Protein AF-A0A5D2VQ12-F1 (afdb_monomer_lite)

InterPro domains:
  IPR014816 tRNA (1-methyladenosine) methyltransferase catalytic subunit Gcd14 [PS51620] (1-62)
  IPR014816 tRNA (1-methyladenosine) methyltransferase catalytic subunit Gcd14 [PTHR12133] (1-62)
  IPR029063 S-adenosyl-L-methionine-dependent methyltransferase superfamily [G3DSA:3.40.50.150] (1-62)
  IPR029063 S-adenosyl-L-methionine-dependent methyltransferase superfamily [SSF53335] (5-62)
  IPR049470 tRNA (adenine(58)-N(1))-methyltransferase catalytic subunit TRM61, C-terminal [PF08704] (39-62)

Structure (mmCIF, N/CA/C/O backbone):
data_AF-A0A5D2VQ12-F1
#
_entry.id   AF-A0A5D2VQ12-F1
#
loop_
_atom_site.group_PDB
_atom_site.id
_atom_site.type_symbol
_atom_site.label_atom_id
_atom_site.label_alt_id
_atom_site.label_comp_id
_atom_site.label_asym_id
_atom_site.label_entity_id
_atom_site.label_seq_id
_atom_site.pdbx_PDB_ins_code
_atom_site.Cartn_x
_atom_site.Cartn_y
_atom_site.Cartn_z
_atom_site.occupancy
_atom_site.B_iso_or_equiv
_atom_site.auth_seq_id
_atom_site.auth_comp_id
_atom_site.auth_asym_id
_atom_site.auth_atom_id
_atom_site.pdbx_PDB_model_num
ATOM 1 N N . MET A 1 1 ? 7.324 -8.699 -0.316 1.00 84.06 1 MET A N 1
ATOM 2 C CA . MET A 1 1 ? 6.136 -7.864 -0.019 1.00 84.06 1 MET A CA 1
ATOM 3 C C . MET A 1 1 ? 6.163 -7.530 1.471 1.00 84.06 1 MET A C 1
ATOM 5 O O . MET A 1 1 ? 6.843 -8.243 2.197 1.00 84.06 1 MET A O 1
ATOM 9 N N . LYS A 1 2 ? 5.533 -6.448 1.943 1.00 90.12 2 LYS A N 1
ATOM 10 C CA . LYS A 1 2 ? 5.457 -6.144 3.384 1.00 90.12 2 LYS A CA 1
ATOM 11 C C . LYS A 1 2 ? 4.079 -5.580 3.712 1.00 90.12 2 LYS A C 1
ATOM 13 O O . LYS A 1 2 ? 3.655 -4.642 3.045 1.00 90.12 2 LYS A O 1
ATOM 18 N N . ALA A 1 3 ? 3.410 -6.135 4.721 1.00 93.12 3 ALA A N 1
ATOM 19 C CA . ALA A 1 3 ? 2.195 -5.546 5.272 1.00 93.12 3 ALA A CA 1
ATOM 20 C C . ALA A 1 3 ? 2.5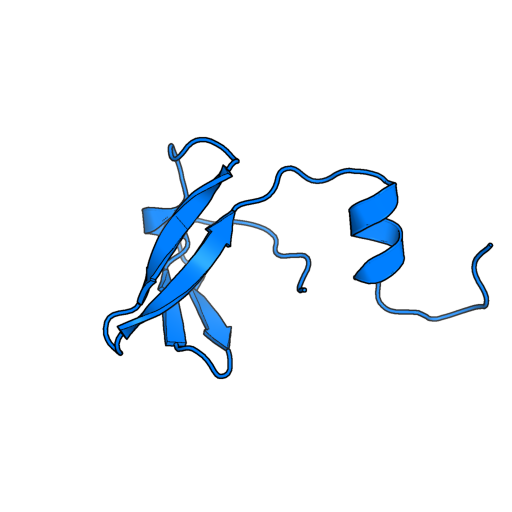71 -4.345 6.151 1.00 93.12 3 ALA A C 1
ATOM 22 O O . ALA A 1 3 ? 3.467 -4.435 6.995 1.00 93.12 3 ALA A O 1
ATOM 23 N N . VAL A 1 4 ? 1.936 -3.199 5.913 1.00 93.50 4 VAL A N 1
ATOM 24 C CA . VAL A 1 4 ? 2.315 -1.924 6.532 1.00 93.50 4 VAL A CA 1
ATOM 25 C C . VAL A 1 4 ? 1.056 -1.202 6.967 1.00 93.50 4 VAL A C 1
ATOM 27 O O . VAL A 1 4 ? 0.157 -0.970 6.162 1.00 93.50 4 VAL A O 1
ATOM 30 N N . LYS A 1 5 ? 1.005 -0.810 8.239 1.00 93.12 5 LYS A N 1
ATOM 31 C CA . LYS A 1 5 ? -0.026 0.099 8.732 1.00 93.12 5 LYS A CA 1
ATOM 32 C C . LYS A 1 5 ? 0.358 1.529 8.353 1.00 93.12 5 LYS A C 1
ATOM 34 O O . LYS A 1 5 ? 1.412 2.015 8.762 1.00 93.12 5 LYS A O 1
ATOM 39 N N . VAL A 1 6 ? -0.493 2.186 7.571 1.00 92.44 6 VAL A N 1
ATOM 40 C CA . VAL A 1 6 ? -0.286 3.574 7.145 1.00 92.44 6 VAL A CA 1
ATOM 41 C C . VAL A 1 6 ? -0.721 4.511 8.271 1.00 92.44 6 VAL A C 1
ATOM 43 O O . VAL A 1 6 ? -1.848 4.432 8.748 1.00 92.44 6 VAL A O 1
ATOM 46 N N . CYS A 1 7 ? 0.186 5.390 8.690 1.00 94.31 7 CYS A N 1
ATOM 47 C CA . CYS A 1 7 ? -0.035 6.438 9.689 1.00 94.31 7 CYS A CA 1
ATOM 48 C C . CYS A 1 7 ? 0.773 7.661 9.251 1.00 94.31 7 CYS A C 1
ATOM 50 O O . CYS A 1 7 ? 1.926 7.484 8.868 1.00 94.31 7 CYS A O 1
ATOM 52 N N . GLU A 1 8 ? 0.215 8.866 9.344 1.00 90.00 8 GLU A N 1
ATOM 53 C CA . GLU A 1 8 ? 0.781 10.101 8.770 1.00 90.00 8 GLU A CA 1
ATOM 54 C C . GLU A 1 8 ? 2.254 10.358 9.130 1.00 90.00 8 GLU A C 1
ATOM 56 O O . GLU A 1 8 ? 3.068 10.646 8.254 1.00 90.00 8 GLU A O 1
ATOM 61 N N . ASN A 1 9 ? 2.619 10.143 10.395 1.00 92.31 9 ASN A N 1
ATOM 62 C CA . ASN A 1 9 ? 3.953 10.456 10.919 1.00 92.31 9 ASN A CA 1
ATOM 63 C C . ASN A 1 9 ? 4.971 9.315 10.773 1.00 92.31 9 ASN A C 1
ATOM 65 O O . ASN A 1 9 ? 6.078 9.398 11.304 1.00 92.31 9 ASN A O 1
ATOM 69 N N . LEU A 1 10 ? 4.607 8.225 10.094 1.00 94.81 10 LEU A N 1
ATOM 70 C CA . LEU A 1 10 ? 5.477 7.066 9.928 1.00 94.81 10 LEU A CA 1
ATOM 71 C C . LEU A 1 10 ? 6.137 7.034 8.547 1.00 94.81 10 LEU A C 1
ATOM 73 O O . LEU A 1 10 ? 5.687 7.632 7.566 1.00 94.81 10 LEU A O 1
ATOM 77 N N . VAL A 1 11 ? 7.250 6.310 8.489 1.00 94.44 11 VAL A N 1
ATOM 78 C CA . VAL A 1 11 ? 8.071 6.161 7.293 1.00 94.44 11 VAL A CA 1
ATOM 79 C C . VAL A 1 11 ? 8.376 4.685 7.093 1.00 94.44 11 VAL A C 1
ATOM 81 O O . VAL A 1 11 ? 8.819 3.999 8.013 1.00 94.44 11 VAL A O 1
ATOM 84 N N . LEU A 1 12 ? 8.191 4.207 5.868 1.00 93.62 12 LEU A N 1
ATOM 85 C CA . LEU A 1 12 ? 8.667 2.906 5.442 1.00 93.62 12 LEU A CA 1
ATOM 86 C C . LEU A 1 12 ? 10.076 3.039 4.870 1.00 93.62 12 LEU A C 1
ATOM 88 O O . LEU A 1 12 ? 10.296 3.724 3.872 1.00 93.62 12 LEU A O 1
ATOM 92 N N . GLN A 1 13 ? 11.022 2.330 5.474 1.00 93.12 13 GLN A N 1
ATOM 93 C CA . GLN A 1 13 ? 12.372 2.171 4.943 1.00 93.12 13 GLN A CA 1
ATOM 94 C C . GLN A 1 13 ? 12.577 0.728 4.489 1.00 93.12 13 GLN A C 1
ATOM 96 O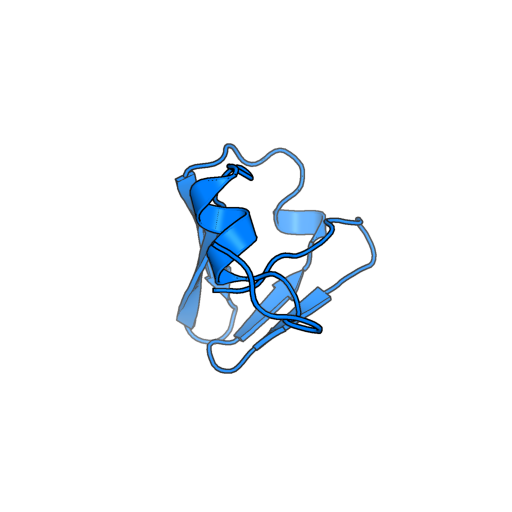 O . GLN A 1 13 ? 12.261 -0.220 5.213 1.00 93.12 13 GLN A O 1
ATOM 101 N N . ASN A 1 14 ? 13.079 0.558 3.270 1.00 91.25 14 ASN A N 1
ATOM 102 C CA . ASN A 1 14 ? 13.452 -0.735 2.712 1.00 91.25 14 ASN A CA 1
ATOM 103 C C . ASN A 1 14 ? 14.679 -0.584 1.793 1.00 91.25 14 ASN A C 1
ATOM 105 O O . ASN A 1 14 ? 15.229 0.504 1.629 1.00 91.25 14 ASN A O 1
ATOM 109 N N . ARG A 1 15 ? 15.101 -1.685 1.161 1.00 90.38 15 ARG A N 1
ATOM 110 C CA . ARG A 1 15 ? 16.266 -1.699 0.261 1.00 90.38 15 ARG A CA 1
ATOM 111 C C . ARG A 1 15 ? 16.119 -0.778 -0.960 1.00 90.38 15 ARG A C 1
ATOM 113 O O . ARG A 1 15 ? 17.130 -0.309 -1.468 1.00 90.38 15 ARG A O 1
ATOM 120 N N . VAL A 1 16 ? 14.896 -0.533 -1.434 1.00 90.88 16 VAL A N 1
ATOM 121 C CA . VAL A 1 16 ? 14.638 0.290 -2.630 1.00 90.88 16 VAL A CA 1
ATOM 122 C C . VAL A 1 16 ? 14.429 1.771 -2.306 1.00 90.88 16 VAL A C 1
ATOM 124 O O . VAL A 1 16 ? 14.405 2.594 -3.216 1.00 90.88 16 VAL A O 1
ATOM 127 N N . GLY A 1 17 ? 14.319 2.144 -1.029 1.00 92.38 17 GLY A N 1
ATOM 128 C CA . GLY A 1 17 ? 14.287 3.543 -0.629 1.00 92.38 17 GLY A CA 1
ATOM 129 C C . GLY A 1 17 ? 13.550 3.825 0.674 1.00 92.38 17 GLY A C 1
ATOM 130 O O . GLY A 1 17 ? 13.261 2.949 1.491 1.00 92.38 17 GLY A O 1
ATOM 131 N N . VAL A 1 18 ? 13.266 5.112 0.852 1.00 93.62 18 VAL A N 1
ATOM 132 C CA . VAL A 1 18 ? 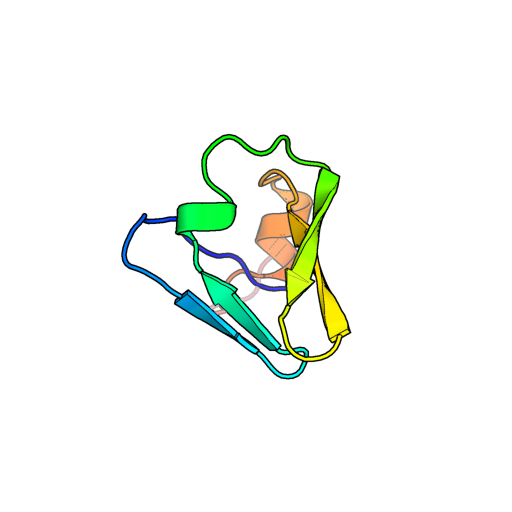12.549 5.677 1.996 1.00 93.62 18 VAL A CA 1
ATOM 133 C C . VAL A 1 18 ? 11.246 6.287 1.492 1.00 93.62 18 VAL A C 1
ATOM 135 O O . VAL A 1 18 ? 11.259 7.046 0.520 1.00 93.62 18 VAL A O 1
ATOM 138 N N . PHE A 1 19 ? 10.136 5.959 2.149 1.00 94.25 19 PHE A N 1
ATOM 139 C CA . PHE A 1 19 ? 8.790 6.351 1.743 1.00 94.25 19 PHE A CA 1
ATOM 140 C C . PHE A 1 19 ? 8.010 6.890 2.942 1.00 94.25 19 PHE A C 1
ATOM 142 O O . PHE A 1 19 ? 7.764 6.168 3.907 1.00 94.25 19 PHE A O 1
ATOM 149 N N . LYS A 1 20 ? 7.611 8.164 2.891 1.00 93.88 20 LYS A N 1
ATOM 150 C CA . LYS A 1 20 ? 6.766 8.777 3.924 1.00 93.88 20 LYS A CA 1
ATOM 151 C C . LYS A 1 20 ? 5.314 8.351 3.729 1.00 93.88 20 LYS A C 1
ATOM 153 O O . LYS 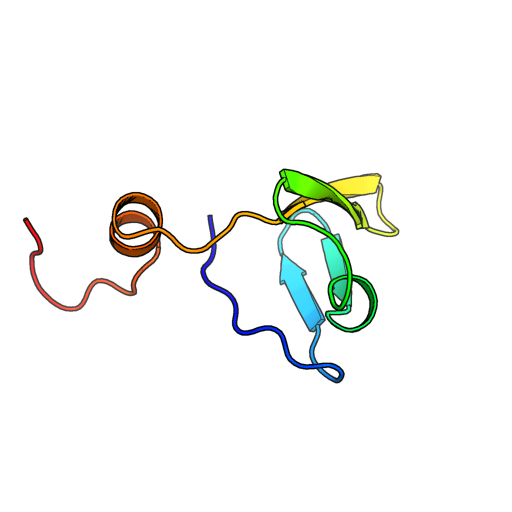A 1 20 ? 4.795 8.461 2.619 1.00 93.88 20 LYS A O 1
ATOM 158 N N . HIS A 1 21 ? 4.655 7.913 4.796 1.00 94.56 21 HIS A N 1
ATOM 159 C CA . HIS A 1 21 ? 3.254 7.494 4.740 1.00 94.56 21 HIS A CA 1
ATOM 160 C C . HIS A 1 21 ? 2.300 8.658 4.450 1.00 94.56 21 HIS A C 1
ATOM 162 O O . HIS A 1 21 ? 1.271 8.440 3.819 1.00 94.56 21 HIS A O 1
ATOM 168 N N . SER A 1 22 ? 2.664 9.890 4.822 1.00 94.06 22 SER A N 1
ATOM 169 C CA . S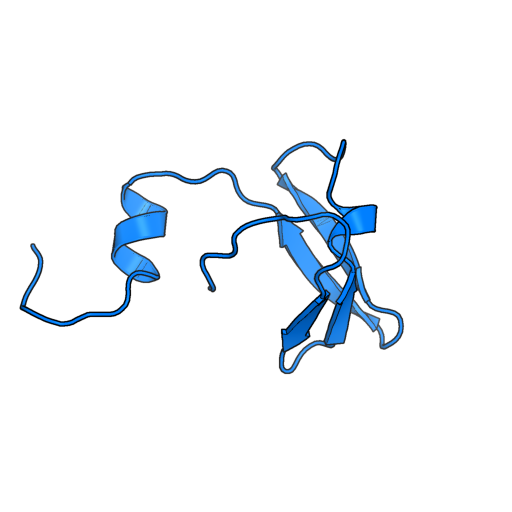ER A 1 22 ? 1.944 11.111 4.430 1.00 94.06 22 SER A CA 1
ATOM 170 C C . SER A 1 22 ? 1.662 11.174 2.924 1.00 94.06 22 SER A C 1
ATOM 172 O O . SER A 1 22 ? 0.598 11.610 2.508 1.00 94.06 22 SER A O 1
ATOM 174 N N . ASN A 1 23 ? 2.587 10.672 2.098 1.00 91.44 23 ASN A N 1
ATOM 175 C CA . ASN A 1 23 ? 2.467 10.698 0.639 1.00 91.44 23 ASN A CA 1
ATOM 176 C C . ASN A 1 23 ? 1.562 9.582 0.090 1.00 91.44 23 ASN A C 1
ATOM 178 O O . ASN A 1 23 ? 1.258 9.568 -1.103 1.00 91.44 23 ASN A O 1
ATOM 182 N N . TRP A 1 24 ? 1.197 8.610 0.926 1.00 93.75 24 TRP A N 1
ATOM 183 C CA . TRP A 1 24 ? 0.345 7.479 0.557 1.00 93.75 24 TRP A CA 1
ATOM 184 C C . TRP A 1 24 ? -1.125 7.766 0.857 1.00 93.75 24 TRP A C 1
ATOM 186 O O . TRP A 1 24 ? -2.002 7.262 0.159 1.00 93.75 24 TRP A O 1
ATOM 196 N N . ILE A 1 25 ? -1.397 8.576 1.884 1.00 93.44 25 ILE A N 1
ATOM 197 C CA . ILE A 1 25 ? -2.756 8.945 2.284 1.00 93.44 25 ILE A CA 1
ATOM 198 C C . ILE A 1 25 ? -3.425 9.702 1.127 1.00 93.44 25 ILE A C 1
ATOM 200 O O . ILE A 1 25 ? -2.873 10.653 0.582 1.00 93.44 25 ILE A O 1
ATOM 204 N N . GLY A 1 26 ? -4.609 9.239 0.722 1.00 92.69 26 GLY A N 1
ATOM 205 C CA . GLY A 1 26 ? -5.367 9.806 -0.398 1.00 92.69 26 GLY A CA 1
ATOM 206 C C . GLY A 1 26 ? -4.967 9.295 -1.788 1.00 92.69 26 GLY A C 1
ATOM 207 O O . GLY A 1 26 ? -5.615 9.660 -2.768 1.00 92.69 26 GLY A O 1
ATOM 208 N N . LYS A 1 27 ? -3.945 8.436 -1.916 1.00 94.31 27 LYS A N 1
ATOM 209 C CA . LYS A 1 27 ? -3.633 7.764 -3.188 1.00 94.31 27 LYS A CA 1
ATOM 210 C C . LYS A 1 27 ? -4.486 6.500 -3.359 1.00 94.31 27 LYS A C 1
ATOM 212 O O . LYS A 1 27 ? -4.668 5.763 -2.390 1.00 94.31 27 LYS A O 1
ATOM 217 N N . PRO A 1 28 ? -4.981 6.210 -4.575 1.00 95.62 28 PRO A N 1
ATOM 218 C CA . PRO A 1 28 ? -5.713 4.976 -4.825 1.00 95.62 28 PRO A CA 1
ATOM 219 C C . PRO A 1 28 ? -4.779 3.761 -4.762 1.00 95.62 28 PRO A C 1
ATOM 221 O O . PRO A 1 28 ? -3.595 3.844 -5.109 1.00 95.62 28 PRO A O 1
ATOM 224 N N . PHE A 1 29 ? -5.321 2.610 -4.366 1.00 95.25 29 PHE A N 1
ATOM 225 C CA . PHE A 1 29 ? -4.615 1.336 -4.490 1.00 95.25 29 PHE A CA 1
ATOM 226 C C . PHE A 1 29 ? -4.338 1.020 -5.972 1.00 95.25 29 PHE A C 1
ATOM 228 O O . PHE A 1 29 ? -5.094 1.409 -6.856 1.00 95.25 29 PHE A O 1
ATOM 235 N N . GLY A 1 30 ? -3.218 0.357 -6.242 1.00 94.25 30 GLY A N 1
ATOM 236 C CA . GLY A 1 30 ? -2.618 0.176 -7.566 1.00 94.25 30 GLY A CA 1
ATOM 237 C C . GLY A 1 30 ? -1.599 1.260 -7.941 1.00 94.25 30 GLY A C 1
ATOM 238 O O . GLY A 1 30 ? -0.847 1.080 -8.895 1.00 94.25 30 GLY A O 1
ATOM 239 N N . SER A 1 31 ? -1.520 2.362 -7.185 1.00 94.38 31 SER A N 1
ATOM 240 C CA . SER A 1 31 ? -0.582 3.455 -7.475 1.00 94.38 31 SER A CA 1
ATOM 241 C C . SER A 1 31 ? 0.879 3.061 -7.257 1.00 94.38 31 SER A C 1
ATOM 243 O O . SER A 1 31 ? 1.219 2.382 -6.283 1.00 94.38 31 SER A O 1
ATOM 245 N N . ILE A 1 32 ? 1.754 3.582 -8.121 1.00 94.62 32 ILE A N 1
ATOM 246 C CA . ILE A 1 32 ? 3.210 3.535 -7.958 1.00 94.62 32 ILE A CA 1
ATOM 247 C C . ILE A 1 32 ? 3.654 4.750 -7.148 1.00 94.62 32 ILE A C 1
ATOM 249 O O . ILE A 1 32 ? 3.324 5.887 -7.486 1.00 94.62 32 ILE A O 1
ATOM 253 N N . ILE A 1 33 ? 4.436 4.517 -6.098 1.00 93.62 33 ILE A N 1
ATOM 254 C CA . ILE A 1 33 ? 5.072 5.567 -5.306 1.00 93.62 33 ILE A CA 1
ATOM 255 C C . ILE A 1 33 ? 6.575 5.499 -5.525 1.00 93.62 33 ILE A C 1
ATOM 257 O O . ILE A 1 33 ? 7.198 4.466 -5.284 1.00 93.62 33 ILE A O 1
ATOM 261 N N . PHE A 1 34 ? 7.157 6.618 -5.941 1.00 93.06 34 PHE A N 1
ATOM 262 C CA . PHE A 1 34 ? 8.594 6.757 -6.141 1.00 93.06 34 PHE A CA 1
ATOM 263 C C . PHE A 1 34 ? 9.287 7.228 -4.860 1.00 93.06 34 PHE A C 1
ATOM 265 O O . PHE A 1 34 ? 8.745 8.015 -4.083 1.00 93.06 34 PHE A O 1
ATOM 272 N N . SER A 1 35 ? 10.500 6.733 -4.642 1.00 90.94 35 SER A N 1
ATOM 273 C CA . SER A 1 35 ? 11.418 7.214 -3.615 1.00 90.94 35 SER A CA 1
ATOM 274 C C . SER A 1 35 ? 12.387 8.230 -4.208 1.00 90.94 35 SER A C 1
ATOM 276 O O . SER A 1 35 ? 12.714 8.182 -5.392 1.00 90.94 35 SER A O 1
ATOM 278 N N . ASN A 1 36 ? 12.954 9.077 -3.351 1.00 82.31 36 ASN A N 1
ATOM 279 C CA . ASN A 1 36 ? 13.967 10.060 -3.742 1.00 82.31 36 ASN A CA 1
ATOM 280 C C . ASN A 1 36 ? 15.242 9.427 -4.332 1.00 82.31 36 ASN A C 1
ATOM 282 O O . ASN A 1 36 ? 16.003 10.112 -5.002 1.00 82.31 36 ASN A O 1
ATOM 286 N N . LYS A 1 37 ? 15.492 8.133 -4.082 1.00 82.50 37 LYS A N 1
ATOM 287 C CA . LYS A 1 37 ? 16.657 7.389 -4.597 1.00 82.50 37 LYS A CA 1
ATOM 288 C C . LYS A 1 37 ? 16.364 6.586 -5.878 1.00 82.50 37 LYS A C 1
ATOM 290 O O . LYS A 1 37 ? 17.123 5.683 -6.207 1.00 82.50 37 LYS A O 1
ATOM 295 N N . GLY A 1 38 ? 15.255 6.863 -6.569 1.00 84.62 38 GLY A N 1
ATOM 296 C CA . GLY A 1 38 ? 14.907 6.232 -7.851 1.00 84.62 38 GLY A CA 1
ATOM 297 C C . GLY A 1 38 ? 14.238 4.853 -7.761 1.00 84.62 38 GLY A C 1
ATOM 298 O O . GLY A 1 38 ? 13.815 4.318 -8.780 1.00 84.62 38 GLY A O 1
ATOM 299 N N . GLY A 1 39 ? 14.095 4.273 -6.565 1.00 91.81 39 GLY A N 1
ATOM 300 C CA . GLY A 1 39 ? 13.278 3.073 -6.366 1.00 91.81 39 GLY A CA 1
ATOM 301 C C . GLY A 1 39 ? 11.785 3.390 -6.289 1.00 91.81 39 GLY A C 1
ATOM 302 O O . GLY A 1 39 ? 11.395 4.525 -6.019 1.00 91.81 39 GLY A O 1
ATOM 303 N N . PHE A 1 40 ? 10.938 2.382 -6.484 1.00 93.62 40 PHE A N 1
ATOM 304 C CA . PHE A 1 40 ? 9.487 2.531 -6.405 1.00 93.62 40 PHE A CA 1
ATOM 305 C C . PHE A 1 40 ? 8.835 1.372 -5.647 1.00 93.62 40 PHE A C 1
ATOM 307 O O . PHE A 1 40 ? 9.421 0.300 -5.483 1.00 93.62 40 PHE A O 1
ATOM 314 N N . VAL A 1 41 ? 7.611 1.596 -5.175 1.00 94.69 41 VAL A N 1
ATOM 315 C CA . VAL A 1 41 ? 6.746 0.577 -4.568 1.00 94.69 41 VAL A CA 1
ATOM 316 C C . VAL A 1 41 ? 5.326 0.708 -5.105 1.00 94.69 41 VAL A C 1
ATOM 318 O O . VAL A 1 41 ? 4.888 1.807 -5.437 1.00 94.69 41 VAL A O 1
ATOM 321 N N . TYR A 1 42 ? 4.601 -0.406 -5.156 1.00 95.56 42 TYR A N 1
ATOM 322 C CA . TYR A 1 42 ? 3.166 -0.416 -5.435 1.00 95.56 42 TYR A CA 1
ATOM 323 C C . TYR A 1 42 ? 2.375 -0.400 -4.126 1.00 95.56 42 TYR A C 1
ATOM 325 O O . TYR A 1 42 ? 2.699 -1.144 -3.197 1.00 95.56 42 TYR A O 1
ATOM 333 N N . LEU A 1 43 ? 1.322 0.415 -4.064 1.00 95.31 43 LEU A N 1
ATOM 334 C CA . LEU A 1 43 ? 0.338 0.370 -2.981 1.00 95.31 43 LEU A CA 1
ATOM 335 C C . LEU A 1 43 ? -0.757 -0.623 -3.346 1.00 95.31 43 LEU A C 1
ATOM 337 O O . LEU A 1 43 ? -1.568 -0.340 -4.215 1.00 95.31 43 LEU A O 1
ATOM 341 N N . LEU A 1 44 ? -0.803 -1.777 -2.692 1.00 95.56 44 LEU A N 1
ATOM 342 C CA . LEU A 1 44 ? -1.840 -2.779 -2.931 1.00 95.56 44 LEU A CA 1
ATOM 343 C C . LEU A 1 44 ? -2.884 -2.733 -1.818 1.00 95.56 44 LEU A C 1
ATOM 345 O O . LEU A 1 44 ? -2.548 -2.489 -0.657 1.00 95.56 44 LEU A O 1
ATOM 349 N N . ALA A 1 45 ? -4.144 -2.966 -2.182 1.00 93.69 45 ALA A N 1
ATOM 350 C CA . ALA A 1 45 ? -5.192 -3.192 -1.200 1.00 93.69 45 ALA A CA 1
ATOM 351 C C . ALA A 1 45 ? -4.900 -4.490 -0.438 1.00 93.69 45 ALA A C 1
ATOM 353 O O . ALA A 1 45 ? -4.330 -5.432 -0.991 1.00 93.69 45 ALA A O 1
ATOM 354 N N . LEU A 1 46 ? -5.285 -4.539 0.834 1.00 93.25 46 LEU A N 1
ATOM 355 C CA . LEU A 1 46 ? -5.100 -5.738 1.633 1.00 93.25 46 LEU A CA 1
ATOM 356 C C . LEU A 1 46 ? -6.149 -6.786 1.246 1.00 93.25 46 LEU A C 1
ATOM 358 O O . LEU A 1 46 ? -7.336 -6.572 1.478 1.00 93.25 46 LEU A O 1
ATOM 362 N N . THR A 1 47 ? -5.707 -7.916 0.694 1.00 95.56 47 THR A N 1
ATOM 363 C CA . THR A 1 47 ? -6.555 -9.093 0.452 1.00 95.56 47 THR A CA 1
ATOM 364 C C . THR A 1 47 ? -6.079 -10.276 1.300 1.00 95.56 47 THR A C 1
ATOM 366 O O . THR A 1 47 ? -4.918 -10.278 1.728 1.00 95.56 47 THR A O 1
ATOM 369 N N . PRO A 1 48 ? -6.933 -11.282 1.568 1.00 94.88 48 PRO A N 1
ATOM 370 C CA . PRO A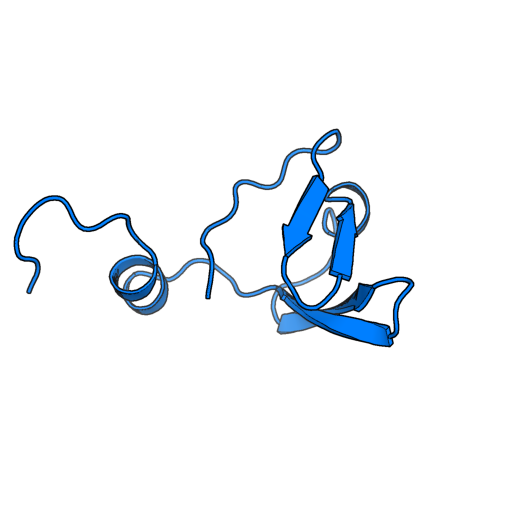 1 48 ? -6.532 -12.474 2.312 1.00 94.88 48 PRO A CA 1
ATOM 371 C C . PRO A 1 48 ? -5.329 -13.191 1.690 1.00 94.88 48 PRO A C 1
ATOM 373 O O . PRO A 1 48 ? -4.416 -13.575 2.414 1.00 94.88 48 PRO A O 1
ATOM 376 N N . GLU A 1 49 ? -5.279 -13.295 0.361 1.00 94.38 49 GLU A N 1
ATOM 377 C CA . GLU A 1 49 ? -4.201 -13.963 -0.382 1.00 94.38 49 GLU A CA 1
ATOM 378 C C . GLU A 1 49 ? -2.879 -13.205 -0.260 1.00 94.38 49 GLU A C 1
ATOM 380 O O . GLU A 1 49 ? -1.812 -13.805 -0.177 1.00 94.38 49 GLU A O 1
ATOM 385 N N . LEU A 1 50 ? -2.927 -11.869 -0.230 1.00 94.50 50 LEU A N 1
ATOM 386 C CA . LEU A 1 50 ? -1.733 -11.079 0.044 1.00 94.50 50 LEU A CA 1
ATOM 387 C C . LEU A 1 50 ? -1.339 -11.191 1.515 1.00 94.50 50 LEU A C 1
ATOM 389 O O . LEU A 1 50 ? -0.160 -11.346 1.811 1.00 94.50 50 LEU A O 1
ATOM 393 N N . TRP A 1 51 ? -2.296 -11.148 2.444 1.00 93.88 51 TRP A N 1
ATOM 394 C CA . TRP A 1 51 ? -2.023 -11.226 3.879 1.00 93.88 51 TRP A CA 1
ATOM 395 C C . TRP A 1 51 ? -1.324 -12.529 4.275 1.00 93.88 51 TRP A C 1
ATOM 397 O O . TRP A 1 51 ? -0.349 -12.478 5.028 1.00 93.88 51 TRP A O 1
ATOM 407 N N . THR A 1 52 ? -1.761 -13.673 3.740 1.00 94.56 52 THR A N 1
ATOM 408 C CA . THR A 1 52 ? -1.131 -14.980 3.999 1.00 94.56 52 THR A CA 1
ATOM 409 C C . THR A 1 52 ? 0.342 -15.012 3.599 1.00 94.56 52 THR A C 1
ATOM 411 O O . THR A 1 52 ? 1.140 -15.641 4.289 1.00 94.56 52 THR A O 1
ATOM 414 N N . LEU A 1 53 ? 0.736 -14.270 2.559 1.00 92.12 53 LEU A N 1
ATOM 415 C CA . LEU A 1 53 ? 2.126 -14.190 2.096 1.00 92.12 53 LEU A CA 1
ATOM 416 C C . LEU A 1 53 ? 3.026 -13.286 2.952 1.00 92.12 53 LEU A C 1
ATOM 418 O O . LEU A 1 53 ? 4.247 -13.440 2.918 1.00 92.12 53 LEU A O 1
ATOM 422 N N . VAL A 1 54 ? 2.463 -12.300 3.659 1.00 93.69 54 VAL A N 1
ATOM 423 C CA . VAL A 1 54 ? 3.246 -11.293 4.409 1.00 93.69 54 VAL A CA 1
ATOM 424 C C . VAL A 1 54 ? 3.113 -11.349 5.918 1.00 93.69 54 VAL A C 1
ATOM 426 O O . VAL A 1 54 ? 3.876 -10.659 6.600 1.00 93.69 54 VAL A O 1
ATOM 429 N N . LEU A 1 55 ? 2.170 -12.120 6.456 1.00 92.44 55 LEU A N 1
ATOM 430 C CA . LEU A 1 55 ? 2.035 -12.270 7.898 1.00 92.44 55 LEU A CA 1
ATOM 431 C C . LEU A 1 55 ? 3.297 -12.892 8.506 1.00 92.44 55 LEU A C 1
ATOM 433 O O . LEU A 1 55 ? 3.962 -13.735 7.905 1.00 92.44 55 LEU A O 1
ATOM 437 N N . SER A 1 56 ? 3.633 -12.478 9.727 1.00 91.25 56 SER A N 1
ATOM 438 C CA . SER A 1 56 ? 4.713 -13.112 10.477 1.00 91.25 56 SER A CA 1
ATOM 439 C C . SER A 1 56 ? 4.287 -14.522 10.862 1.00 91.25 56 SER A C 1
ATOM 441 O O . SER A 1 56 ? 3.418 -14.702 11.719 1.00 91.25 56 SER A O 1
ATOM 443 N N . HIS A 1 57 ? 4.898 -15.512 10.221 1.00 91.06 57 HIS A N 1
ATOM 444 C CA . HIS A 1 57 ? 4.603 -16.914 10.465 1.00 91.06 57 HIS A CA 1
ATOM 445 C C . HIS A 1 57 ? 5.065 -17.303 11.872 1.00 91.06 57 HIS A C 1
ATOM 447 O O . HIS A 1 57 ? 6.241 -17.177 12.210 1.00 91.06 57 HIS A O 1
ATOM 453 N N . ARG A 1 58 ? 4.113 -17.696 12.722 1.00 94.12 58 ARG A N 1
ATOM 454 C CA . ARG A 1 58 ? 4.378 -18.205 14.082 1.00 94.12 58 ARG A CA 1
ATOM 455 C C . ARG A 1 58 ? 4.021 -19.681 14.232 1.00 94.12 58 ARG A C 1
ATOM 457 O O . ARG A 1 58 ? 4.501 -20.336 15.148 1.00 94.12 58 ARG A O 1
ATOM 464 N N . THR A 1 59 ? 3.181 -20.181 13.337 1.00 94.12 59 THR A N 1
ATOM 465 C CA . THR A 1 59 ? 2.663 -21.546 13.265 1.00 94.12 59 THR A CA 1
ATOM 466 C C . THR A 1 59 ? 2.418 -21.869 11.803 1.00 94.12 59 THR A C 1
ATOM 468 O O . THR A 1 59 ? 2.181 -20.950 11.021 1.00 94.12 59 THR A O 1
ATOM 471 N N . GLN A 1 60 ? 2.384 -23.152 11.444 1.00 93.31 60 GLN A N 1
ATOM 472 C CA . GLN A 1 60 ? 1.949 -23.567 10.112 1.00 93.31 60 GLN A CA 1
ATOM 473 C C . GLN A 1 60 ? 0.565 -22.986 9.778 1.00 93.31 60 GLN A C 1
ATOM 475 O O . GLN A 1 60 ? -0.337 -22.982 10.616 1.00 93.31 60 GLN A O 1
ATOM 480 N N . ILE A 1 61 ? 0.441 -22.459 8.562 1.00 90.06 61 ILE A N 1
ATOM 481 C CA . ILE A 1 61 ? -0.799 -21.961 7.962 1.00 90.06 61 ILE A CA 1
ATOM 482 C C . ILE A 1 61 ? -1.099 -22.836 6.740 1.00 90.06 61 ILE A C 1
ATOM 484 O O . ILE A 1 61 ? -0.193 -23.533 6.277 1.00 90.06 61 ILE A O 1
ATOM 488 N N . LEU A 1 62 ? -2.357 -22.838 6.294 1.00 85.38 62 LEU A N 1
ATOM 489 C CA . LEU A 1 62 ? -2.836 -23.647 5.167 1.00 85.38 62 LEU A CA 1
ATOM 490 C C . LEU A 1 62 ? -2.058 -23.381 3.872 1.00 85.38 62 LEU A C 1
ATOM 492 O O . LEU A 1 62 ? -1.727 -22.198 3.624 1.00 85.38 62 LEU A O 1
#

pLDDT: mean 92.58, std 3.0, range [82.31, 95.62]

Secondary structure (DSSP, 8-state):
-------TT-EEEETTEEEEGGGTTTPPTT-EEE-TTS-EEE-----HHHHHHHS--SS---

Sequence (62 aa):
MKAVKVCENLVLQNRVGVFKHSNWIGKPFGSIIFSNKGGFVYLLALTPELWTLVLSHRTQIL

Organism: Gossypium mustelinum (NCBI:txid34275)

Radius of gyration: 12.9 Å; chains: 1; bounding box: 23×35×22 Å

Foldseek 3Di:
DADDDQDQQDWDDDPQAIGGSVVVPPDDAQDWDAHPNGGIDGRHDDDPVVCVVHPDDPDDDD